Protein AF-A0A2H9TDB2-F1 (afdb_monomer_lite)

Secondary structure (DSSP, 8-state):
--SHHHHHHHHHHHHHHHHHHHHHHHHHHTT--THHHHHHHHHHHHHHHHHTSPP-SSPPEEEEEEETTEEEEEEEPSSTT-EEEEE-TTS-EEEEEEESTTSBTTSS-TT----SPEEEEE----

Structure (mmCIF, N/CA/C/O backbone):
data_AF-A0A2H9TDB2-F1
#
_entry.id   AF-A0A2H9TDB2-F1
#
loop_
_atom_site.group_PDB
_atom_site.id
_atom_site.type_symbol
_atom_site.label_atom_id
_atom_site.label_alt_id
_atom_site.label_comp_id
_atom_site.label_asym_id
_atom_site.label_entity_id
_atom_site.label_seq_id
_atom_site.pdbx_PDB_ins_code
_atom_site.Cartn_x
_atom_site.Cartn_y
_atom_site.Cartn_z
_atom_site.occupancy
_atom_site.B_iso_or_equiv
_atom_site.auth_seq_id
_atom_site.auth_comp_id
_atom_site.auth_asym_id
_atom_site.auth_atom_id
_atom_site.pdbx_PDB_model_num
ATOM 1 N N . MET A 1 1 ? -32.493 33.888 60.222 1.00 53.81 1 MET A N 1
ATOM 2 C CA . MET A 1 1 ? -32.529 32.512 59.677 1.00 53.81 1 MET A CA 1
ATOM 3 C C . MET A 1 1 ? -32.778 32.528 58.154 1.00 53.81 1 MET A C 1
ATOM 5 O O . MET A 1 1 ? -33.797 32.045 57.690 1.00 53.81 1 MET A O 1
ATOM 9 N N . LYS A 1 2 ? -31.897 33.168 57.358 1.00 55.50 2 LYS A N 1
ATOM 10 C CA . LYS A 1 2 ? -32.077 33.338 55.888 1.00 55.50 2 LYS A CA 1
ATOM 11 C C . LYS A 1 2 ? -30.764 33.264 55.081 1.00 55.50 2 LYS A C 1
ATOM 13 O O . LYS A 1 2 ? -30.766 33.418 53.866 1.00 55.50 2 LYS A O 1
ATOM 18 N N . THR A 1 3 ? -29.639 33.062 55.761 1.00 54.97 3 THR A N 1
ATOM 19 C CA . THR A 1 3 ? -28.280 33.042 55.196 1.00 54.97 3 THR A CA 1
ATOM 20 C C . THR A 1 3 ? -27.871 31.653 54.706 1.00 54.97 3 THR A C 1
ATOM 22 O O . THR A 1 3 ? -27.162 31.536 53.712 1.00 54.97 3 THR A O 1
ATOM 25 N N . GLU A 1 4 ? -28.389 30.598 55.331 1.00 56.12 4 GLU A N 1
ATOM 26 C CA . GLU A 1 4 ? -28.010 29.206 55.059 1.00 56.12 4 GLU A CA 1
ATOM 27 C C . GLU A 1 4 ? -28.479 28.712 53.675 1.00 56.12 4 GLU A C 1
ATOM 29 O O . GLU A 1 4 ? -27.741 28.062 52.939 1.00 56.12 4 GLU A O 1
ATOM 34 N N . THR A 1 5 ? -29.666 29.133 53.231 1.00 58.06 5 THR A N 1
ATOM 35 C CA . THR A 1 5 ? -30.232 28.756 51.923 1.00 58.06 5 THR A CA 1
ATOM 36 C C . THR A 1 5 ? -29.551 29.434 50.731 1.00 58.06 5 THR A C 1
ATOM 38 O O . THR A 1 5 ? -29.571 28.890 49.626 1.00 58.06 5 THR A O 1
ATOM 41 N N . LYS A 1 6 ? -28.936 30.611 50.920 1.00 60.41 6 LYS A N 1
ATOM 42 C CA . LYS A 1 6 ? -28.230 31.330 49.844 1.00 60.41 6 LYS A CA 1
ATOM 43 C C . LYS A 1 6 ? -26.873 30.687 49.542 1.00 60.41 6 LYS A C 1
ATOM 45 O O . LYS A 1 6 ? -26.512 30.573 48.372 1.00 60.41 6 LYS A O 1
ATOM 50 N N . ASN A 1 7 ? -26.182 30.200 50.574 1.00 66.94 7 ASN A N 1
ATOM 51 C CA . ASN A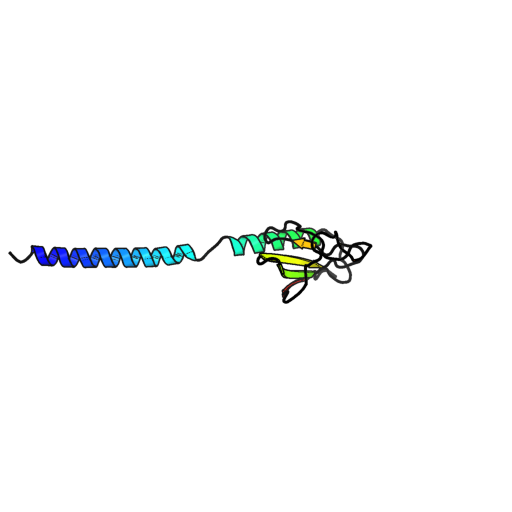 1 7 ? -24.898 29.516 50.427 1.00 66.94 7 ASN A CA 1
ATOM 52 C C . ASN A 1 7 ? -25.045 28.182 49.686 1.00 66.94 7 ASN A C 1
ATOM 54 O O . ASN A 1 7 ? -24.269 27.921 48.774 1.00 66.94 7 ASN A O 1
ATOM 58 N N . ASN A 1 8 ? -26.094 27.401 49.961 1.00 68.75 8 ASN A N 1
ATOM 59 C CA . ASN A 1 8 ? -26.315 26.127 49.261 1.00 68.75 8 ASN A CA 1
ATOM 60 C C . ASN A 1 8 ? -26.619 26.310 47.767 1.00 68.75 8 ASN A C 1
ATOM 62 O O . ASN A 1 8 ? -26.157 25.522 46.946 1.00 68.75 8 ASN A O 1
ATOM 66 N N . LYS A 1 9 ? -27.339 27.377 47.389 1.00 76.25 9 LYS A N 1
ATOM 67 C CA . LYS A 1 9 ? -27.565 27.702 45.971 1.00 76.25 9 LYS A CA 1
ATOM 68 C C . LYS A 1 9 ? -26.280 28.151 45.278 1.00 76.25 9 LYS A C 1
ATOM 70 O O . LYS A 1 9 ? -26.035 27.738 44.152 1.00 76.25 9 LYS A O 1
ATOM 75 N N . LEU A 1 10 ? -25.457 28.964 45.941 1.00 80.88 10 LEU A N 1
ATOM 76 C CA . LEU A 1 10 ? -24.178 29.415 45.389 1.00 80.88 10 LEU A CA 1
ATOM 77 C C . LEU A 1 10 ? -23.204 28.242 45.194 1.00 80.88 10 LEU A C 1
ATOM 79 O O . LEU A 1 10 ? -22.601 28.124 44.133 1.00 80.88 10 LEU A O 1
ATOM 83 N N . ILE A 1 11 ? -23.121 27.338 46.173 1.00 80.06 11 ILE A N 1
ATOM 84 C CA . ILE A 1 11 ? -22.309 26.116 46.096 1.00 80.06 11 ILE A CA 1
ATOM 85 C C . ILE A 1 11 ? -22.797 25.212 44.956 1.00 80.06 11 ILE A C 1
ATOM 87 O O . ILE A 1 11 ? -21.983 24.724 44.178 1.00 80.06 11 ILE A O 1
ATOM 91 N N . PHE A 1 12 ? -24.113 25.045 44.795 1.00 82.00 12 PHE A N 1
ATOM 92 C CA . PHE A 1 12 ? -24.692 24.244 43.713 1.00 82.00 12 PHE A CA 1
ATOM 93 C C . PHE A 1 12 ? -24.300 24.763 42.320 1.00 82.00 12 PHE A C 1
ATOM 95 O O . PHE A 1 12 ? -23.879 23.985 41.465 1.00 82.00 12 PHE A O 1
ATOM 102 N N . TRP A 1 13 ? -24.356 26.081 42.104 1.00 85.56 13 TRP A N 1
ATOM 103 C CA . TRP A 1 13 ? -23.934 26.687 40.838 1.00 85.56 13 TRP A CA 1
ATOM 104 C C . TRP A 1 13 ? -22.420 26.613 40.611 1.00 85.56 13 TRP A C 1
ATOM 106 O O . TRP A 1 13 ? -22.002 26.382 39.480 1.00 85.56 13 TRP A O 1
ATOM 116 N N . ILE A 1 14 ? -21.600 26.737 41.661 1.00 87.06 14 ILE A N 1
ATOM 117 C CA . ILE A 1 14 ? -20.140 26.563 41.569 1.00 87.06 14 ILE A CA 1
ATOM 118 C C . ILE A 1 14 ? -19.788 25.124 41.166 1.00 87.06 14 ILE A C 1
ATOM 120 O O . ILE A 1 14 ? -18.959 24.928 40.283 1.00 87.06 14 ILE A O 1
ATOM 124 N N . VAL A 1 15 ? -20.447 24.117 41.749 1.00 88.00 15 VAL A N 1
ATOM 125 C CA . VAL A 1 15 ? -20.222 22.702 41.401 1.00 88.00 15 VAL A CA 1
ATOM 126 C C . VAL A 1 15 ? -20.632 22.417 39.956 1.00 88.00 15 VAL A C 1
ATOM 128 O O . VAL A 1 15 ? -19.872 21.783 39.229 1.00 88.00 15 VAL A O 1
ATOM 131 N N . ILE A 1 16 ? -21.783 22.927 39.504 1.00 88.44 16 ILE A N 1
ATOM 132 C CA . ILE A 1 16 ? -22.217 22.791 38.104 1.00 88.44 16 ILE A CA 1
ATOM 133 C C . ILE A 1 16 ? -21.220 23.457 37.151 1.00 88.44 16 ILE A C 1
ATOM 135 O O . ILE A 1 16 ? -20.857 22.863 36.139 1.00 88.44 16 ILE A O 1
ATOM 139 N N . LEU A 1 17 ? -20.737 24.659 37.477 1.00 90.38 17 LEU A N 1
ATOM 140 C CA . LEU A 1 17 ? -19.772 25.376 36.645 1.00 90.38 17 LEU A CA 1
ATOM 141 C C . LEU A 1 17 ? -18.425 24.639 36.583 1.00 90.38 17 LEU A C 1
ATOM 143 O O . LEU A 1 17 ? -17.852 24.513 35.504 1.00 90.38 17 LEU A O 1
ATOM 147 N N . CYS A 1 18 ? -17.961 24.070 37.700 1.00 89.06 18 CYS A N 1
ATOM 148 C CA . CYS A 1 18 ? -16.777 23.211 37.725 1.00 89.06 18 CYS A CA 1
ATOM 149 C C . CYS A 1 18 ? -16.967 21.936 36.894 1.00 89.06 18 CYS A C 1
ATOM 151 O O . CYS A 1 18 ? -16.064 21.569 36.150 1.00 89.06 18 CYS A O 1
ATOM 153 N N . LEU A 1 19 ? -18.128 21.277 36.961 1.00 88.31 19 LEU A N 1
ATOM 154 C CA . LEU A 1 19 ? -18.415 20.091 36.147 1.00 88.31 19 LEU A CA 1
ATOM 155 C C . LEU A 1 19 ? -18.449 20.424 34.649 1.00 88.31 19 LEU A C 1
ATOM 157 O O . LEU A 1 19 ? -17.877 19.687 33.852 1.00 88.31 19 LEU A O 1
ATOM 161 N N . ILE A 1 20 ? -19.043 21.556 34.263 1.00 88.12 20 ILE A N 1
ATOM 162 C CA . ILE A 1 20 ? -19.056 22.023 32.868 1.00 88.12 20 ILE A CA 1
ATOM 163 C C . ILE A 1 20 ? -17.636 22.340 32.384 1.00 88.12 20 ILE A C 1
ATOM 165 O O . ILE A 1 20 ? -17.274 21.950 31.275 1.00 88.12 20 ILE A O 1
ATOM 169 N N . LEU A 1 21 ? -16.811 22.992 33.211 1.00 86.06 21 LEU A N 1
ATOM 170 C CA . LEU A 1 21 ? -15.407 23.258 32.885 1.00 86.06 21 LEU A CA 1
ATOM 171 C C . LEU A 1 21 ? -14.604 21.958 32.750 1.00 86.06 21 LEU A C 1
ATOM 173 O O . LEU A 1 21 ? -13.852 21.813 31.791 1.00 86.06 21 LEU A O 1
ATOM 177 N N . LEU A 1 22 ? -14.807 20.980 33.637 1.00 84.69 22 LEU A N 1
ATOM 178 C CA . LEU A 1 22 ? -14.160 19.669 33.537 1.00 84.69 22 LEU A CA 1
ATOM 179 C C . LEU A 1 22 ? -14.557 18.929 32.252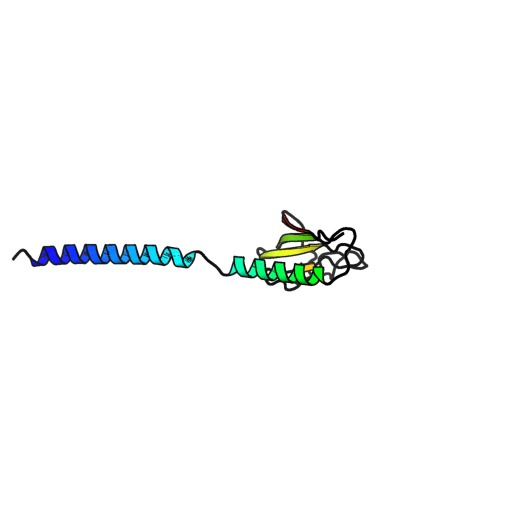 1.00 84.69 22 LEU A C 1
ATOM 181 O O . LEU A 1 22 ? -13.691 18.361 31.594 1.00 84.69 22 LEU A O 1
ATOM 185 N N . ILE A 1 23 ? -15.828 18.989 31.845 1.00 80.94 23 ILE A N 1
ATOM 186 C CA . ILE A 1 23 ? -16.312 18.381 30.594 1.00 80.94 23 ILE A CA 1
ATOM 187 C C . ILE A 1 23 ? -15.722 19.094 29.365 1.00 80.94 23 ILE A C 1
ATOM 189 O O . ILE A 1 23 ? -15.299 18.427 28.420 1.00 80.94 23 ILE A O 1
ATOM 193 N N . PHE A 1 24 ? -15.622 20.428 29.385 1.00 76.12 24 PHE A N 1
ATOM 194 C CA . PHE A 1 24 ? -14.975 21.202 28.316 1.00 76.12 24 PHE A CA 1
ATOM 195 C C . PHE A 1 24 ? -13.487 20.865 28.170 1.00 76.12 24 PHE A C 1
ATOM 197 O O . PHE A 1 24 ? -12.992 20.725 27.054 1.00 76.12 24 PHE A O 1
ATOM 204 N N . PHE A 1 25 ? -12.779 20.687 29.287 1.00 66.00 25 PHE A N 1
ATOM 205 C CA . PHE A 1 25 ? -11.384 20.250 29.272 1.00 66.00 25 PHE A CA 1
ATOM 206 C C . PHE A 1 25 ? -11.231 18.806 28.777 1.00 66.00 25 PHE A C 1
ATOM 208 O O . PHE A 1 25 ? -10.289 18.507 28.043 1.00 66.00 25 PHE A O 1
ATOM 215 N N . PHE A 1 26 ? -12.166 17.917 29.119 1.00 62.75 26 PHE A N 1
ATOM 216 C CA . PHE A 1 26 ? -12.124 16.516 28.696 1.00 62.75 26 PHE A CA 1
ATOM 217 C C . PHE A 1 26 ? -12.326 16.344 27.183 1.00 62.75 26 PHE A C 1
ATOM 219 O O . PHE A 1 26 ? -11.749 15.445 26.572 1.00 62.75 26 PHE A O 1
ATOM 226 N N . TRP A 1 27 ? -13.088 17.239 26.549 1.00 63.31 27 TRP A N 1
ATOM 227 C CA . TRP A 1 27 ? -13.339 17.200 25.106 1.00 63.31 27 TRP A CA 1
ATOM 228 C C . TRP A 1 27 ? -12.083 17.450 24.258 1.00 63.31 27 TRP A C 1
ATOM 230 O O . TRP A 1 27 ? -11.957 16.899 23.164 1.00 63.31 27 TRP A O 1
ATOM 240 N N . SER A 1 28 ? -11.116 18.210 24.780 1.00 62.19 28 SER A N 1
ATOM 241 C CA . SER A 1 28 ? -9.833 18.456 24.109 1.00 62.19 28 SER A CA 1
ATOM 242 C C . SER A 1 28 ? -8.901 17.241 24.124 1.00 62.19 28 SER A C 1
ATOM 244 O O . SER A 1 28 ? -8.103 17.076 23.204 1.00 62.19 28 SER A O 1
ATOM 246 N N . TYR A 1 29 ? -9.017 16.359 25.122 1.00 61.06 29 TYR A N 1
ATOM 247 C CA . TYR A 1 29 ? -8.180 15.158 25.222 1.00 61.06 29 TYR A CA 1
ATOM 248 C C . TYR A 1 29 ? -8.612 14.035 24.275 1.00 61.06 29 TYR A C 1
ATOM 250 O O . TYR A 1 29 ? -7.795 13.192 23.916 1.00 61.06 29 TYR A O 1
ATOM 258 N N . PHE A 1 30 ? -9.866 14.029 23.820 1.00 58.50 30 PHE A N 1
ATOM 259 C CA . PHE A 1 30 ? -10.386 12.953 22.972 1.00 58.50 30 PHE A CA 1
ATOM 260 C C . PHE A 1 30 ? -10.048 13.110 21.478 1.00 58.50 30 PHE A C 1
ATOM 262 O O . PHE A 1 30 ? -10.471 12.292 20.666 1.00 58.50 30 PHE A O 1
ATOM 269 N N . LYS A 1 31 ? -9.316 14.163 21.080 1.00 57.09 31 LYS A N 1
ATOM 270 C CA . LYS A 1 31 ? -9.165 14.536 19.662 1.00 57.09 31 LYS A CA 1
ATOM 271 C C . LYS A 1 31 ? -7.884 14.106 18.948 1.00 57.09 31 LYS A C 1
ATOM 273 O O . LYS A 1 31 ? -7.750 14.443 17.777 1.00 57.09 31 LYS A O 1
ATOM 278 N N . LYS A 1 32 ? -6.986 13.324 19.553 1.00 54.53 32 LYS A N 1
ATOM 279 C CA . LYS A 1 32 ? -5.873 12.747 18.779 1.00 54.53 32 LYS A CA 1
ATOM 280 C C . LYS A 1 32 ? -5.663 11.273 19.096 1.00 54.53 32 LYS A C 1
ATOM 282 O O . LYS A 1 32 ? -4.989 10.916 20.056 1.00 54.53 32 LYS A O 1
ATOM 287 N N . ALA A 1 33 ? -6.298 10.424 18.291 1.00 59.19 33 ALA A N 1
ATOM 288 C CA . ALA A 1 33 ? -6.025 8.997 18.286 1.00 59.19 33 ALA A CA 1
ATOM 289 C C . ALA A 1 33 ? -4.665 8.734 17.596 1.00 59.19 33 ALA A C 1
ATOM 291 O O . ALA A 1 33 ? -4.345 9.429 16.632 1.00 59.19 33 ALA A O 1
ATOM 292 N N . PRO A 1 34 ? -3.893 7.721 18.028 1.00 65.56 34 PRO A N 1
ATOM 293 C CA . PRO A 1 34 ? -2.579 7.371 17.461 1.00 65.56 34 PRO A CA 1
ATOM 294 C C . PRO A 1 34 ? -2.565 7.013 15.963 1.00 65.56 34 PRO A C 1
ATOM 296 O O . PRO A 1 34 ? -1.498 6.883 15.373 1.00 65.56 34 PRO A O 1
ATOM 299 N N . GLN A 1 35 ? -3.733 6.823 15.349 1.00 64.69 35 GLN A N 1
ATOM 300 C CA . GLN A 1 35 ? -3.882 6.254 14.011 1.00 64.69 35 GLN A CA 1
ATOM 301 C C . GLN A 1 35 ? -3.238 7.105 12.902 1.00 64.69 35 GLN A C 1
ATOM 303 O O . GLN A 1 35 ? -2.592 6.564 12.010 1.00 64.69 35 GLN A O 1
ATOM 308 N N . GLU A 1 36 ? -3.359 8.435 12.967 1.00 74.62 36 GLU A N 1
ATOM 309 C CA . GLU A 1 36 ? -2.792 9.321 11.938 1.00 74.62 36 GLU A CA 1
ATOM 310 C C . GLU A 1 36 ? -1.256 9.289 11.948 1.00 74.62 36 GLU A C 1
ATOM 312 O O . GLU A 1 36 ? -0.632 9.104 10.902 1.00 74.62 36 GLU A O 1
ATOM 317 N N . ASP A 1 37 ? -0.646 9.380 13.133 1.00 78.75 37 ASP A N 1
ATOM 318 C CA . ASP A 1 37 ? 0.810 9.400 13.278 1.00 78.75 37 ASP A CA 1
ATOM 319 C C . ASP A 1 37 ? 1.436 8.036 12.886 1.00 78.75 37 ASP A C 1
ATOM 321 O O . ASP A 1 37 ? 2.494 8.007 12.255 1.00 78.75 37 ASP A O 1
ATOM 325 N N . ILE A 1 38 ? 0.760 6.913 13.180 1.00 76.50 38 ILE A N 1
ATOM 326 C CA . ILE A 1 38 ? 1.197 5.560 12.779 1.00 76.50 38 ILE A CA 1
ATOM 327 C C . ILE A 1 38 ? 1.118 5.383 11.261 1.00 76.50 38 ILE A C 1
ATOM 329 O O . ILE A 1 38 ? 2.097 4.959 10.653 1.00 76.50 38 ILE A O 1
ATOM 333 N N . SER A 1 39 ? -0.009 5.759 10.647 1.00 82.50 39 SER A N 1
ATOM 334 C CA . SER A 1 39 ? -0.209 5.620 9.197 1.00 82.50 39 SER A CA 1
ATOM 335 C C . SER A 1 39 ? 0.859 6.370 8.394 1.00 82.50 39 SER A C 1
ATOM 337 O O . SER A 1 39 ? 1.397 5.857 7.412 1.00 82.50 39 SER A O 1
ATOM 339 N N . LYS A 1 40 ? 1.245 7.563 8.865 1.00 89.69 40 LYS A N 1
ATOM 340 C CA . LYS A 1 40 ? 2.337 8.332 8.272 1.00 89.69 40 LYS A CA 1
ATOM 341 C C . LYS A 1 40 ? 3.680 7.609 8.412 1.00 89.69 40 LYS A C 1
ATOM 343 O O . LYS A 1 40 ? 4.417 7.530 7.435 1.00 89.69 40 LYS A O 1
ATOM 348 N N . ALA A 1 41 ? 3.990 7.076 9.594 1.00 91.19 41 ALA A N 1
ATOM 349 C CA . ALA A 1 41 ? 5.241 6.358 9.826 1.00 91.19 41 ALA A CA 1
ATOM 350 C C . ALA A 1 41 ? 5.367 5.099 8.948 1.00 91.19 41 ALA A C 1
ATOM 352 O O . ALA A 1 41 ? 6.423 4.879 8.358 1.00 91.19 41 ALA A O 1
ATOM 353 N N . GLY A 1 42 ? 4.289 4.321 8.802 1.00 94.38 42 GLY A N 1
ATOM 354 C CA . GLY A 1 42 ? 4.274 3.139 7.938 1.00 94.38 42 GLY A CA 1
ATOM 355 C C . GLY A 1 42 ? 4.461 3.483 6.458 1.00 94.38 42 GLY A C 1
ATOM 356 O O . GLY A 1 42 ? 5.250 2.842 5.766 1.00 94.38 42 GLY A O 1
ATOM 357 N N . LEU A 1 43 ? 3.798 4.538 5.968 1.00 96.69 43 LEU A N 1
ATOM 358 C CA . LEU A 1 43 ? 4.006 5.027 4.601 1.00 96.69 43 LEU A CA 1
ATOM 359 C C . LEU A 1 43 ? 5.458 5.471 4.368 1.00 96.69 43 LEU A C 1
ATOM 361 O O . LEU A 1 43 ? 6.056 5.107 3.354 1.00 96.69 43 LEU A O 1
ATOM 365 N N . ASP A 1 44 ? 6.027 6.224 5.313 1.00 96.88 44 ASP A N 1
ATOM 366 C CA . ASP A 1 44 ? 7.409 6.703 5.241 1.00 96.88 44 ASP A CA 1
ATOM 367 C C . ASP A 1 44 ? 8.409 5.525 5.178 1.00 96.88 44 ASP A C 1
ATOM 369 O O . ASP A 1 44 ? 9.387 5.594 4.431 1.00 96.88 44 ASP A O 1
ATOM 373 N N . GLU A 1 45 ? 8.154 4.415 5.885 1.00 96.69 45 GLU A N 1
ATOM 374 C CA . GLU A 1 45 ? 8.980 3.198 5.816 1.00 96.69 45 GLU A CA 1
ATOM 375 C C . GLU A 1 45 ? 8.941 2.538 4.428 1.00 96.69 45 GLU A C 1
ATOM 377 O O . GLU A 1 45 ? 9.990 2.185 3.875 1.00 96.69 45 GLU A O 1
ATOM 382 N N . ILE A 1 46 ? 7.750 2.407 3.831 1.00 97.44 46 ILE A N 1
ATOM 383 C CA . ILE A 1 46 ? 7.585 1.830 2.486 1.00 97.44 46 ILE A CA 1
ATOM 384 C C . ILE A 1 46 ? 8.351 2.676 1.458 1.00 97.44 46 ILE A C 1
ATOM 386 O O . ILE A 1 46 ? 9.084 2.130 0.628 1.00 97.44 46 ILE A O 1
ATOM 390 N N . ILE A 1 47 ? 8.230 4.006 1.544 1.00 97.62 47 ILE A N 1
ATOM 391 C CA . ILE A 1 47 ? 8.941 4.952 0.672 1.00 97.62 47 ILE A CA 1
ATOM 392 C C . ILE A 1 47 ? 10.453 4.828 0.867 1.00 97.62 47 ILE A C 1
ATOM 394 O O . ILE A 1 47 ? 11.192 4.695 -0.107 1.00 97.62 47 ILE A O 1
ATOM 398 N N . ALA A 1 48 ? 10.930 4.836 2.115 1.00 96.88 48 ALA A N 1
ATOM 399 C CA . ALA A 1 48 ? 12.354 4.735 2.417 1.00 96.88 48 ALA A CA 1
ATOM 400 C C . ALA A 1 48 ? 12.960 3.456 1.828 1.00 96.88 48 ALA A C 1
ATOM 402 O O . ALA A 1 48 ? 14.035 3.503 1.228 1.00 96.88 48 ALA A O 1
ATOM 403 N N . LYS A 1 49 ? 12.243 2.331 1.929 1.00 95.25 49 LYS A N 1
ATOM 404 C CA . LYS A 1 49 ? 12.646 1.063 1.318 1.00 95.25 49 LYS A CA 1
ATOM 405 C C . LYS A 1 49 ? 12.740 1.167 -0.204 1.00 95.25 49 LYS A C 1
ATOM 407 O O . LYS A 1 49 ? 13.713 0.670 -0.772 1.00 95.25 49 LYS A O 1
ATOM 412 N N . GLU A 1 50 ? 11.780 1.810 -0.867 1.00 94.69 50 GLU A N 1
ATOM 413 C CA . GLU A 1 50 ? 11.810 1.987 -2.325 1.00 94.69 50 GLU A CA 1
ATOM 414 C C . GLU A 1 50 ? 12.973 2.867 -2.786 1.00 94.69 50 GLU A C 1
ATOM 416 O O . GLU A 1 50 ? 13.672 2.534 -3.741 1.00 94.69 50 GLU A O 1
ATOM 421 N N . LEU A 1 51 ? 13.264 3.938 -2.050 1.00 95.38 51 LEU A N 1
ATOM 422 C CA . LEU A 1 51 ? 14.356 4.852 -2.382 1.00 95.38 51 LEU A CA 1
ATOM 423 C C . LEU A 1 51 ? 15.750 4.203 -2.292 1.00 95.38 51 LEU A C 1
ATOM 425 O O . LEU A 1 51 ? 16.700 4.731 -2.872 1.00 95.38 51 LEU A O 1
ATOM 429 N N . THR A 1 52 ? 15.889 3.045 -1.633 1.00 95.38 52 THR A N 1
ATOM 430 C CA . THR A 1 52 ? 17.136 2.253 -1.662 1.00 95.38 52 THR A CA 1
ATOM 431 C C . THR A 1 52 ? 17.339 1.465 -2.957 1.00 95.38 52 THR A C 1
ATOM 433 O O . THR A 1 52 ? 18.458 1.036 -3.245 1.00 95.38 52 THR A O 1
ATOM 436 N N . LYS A 1 53 ? 16.279 1.257 -3.744 1.00 92.12 53 LYS A N 1
ATOM 437 C CA . LYS A 1 53 ? 16.345 0.516 -5.003 1.00 92.12 53 LYS A CA 1
ATOM 438 C C . LYS A 1 53 ? 16.801 1.421 -6.154 1.00 92.12 53 LYS A C 1
ATOM 440 O O . LYS A 1 53 ? 16.635 2.646 -6.082 1.00 92.12 53 LYS A O 1
ATOM 445 N N . PRO A 1 54 ? 17.350 0.829 -7.234 1.00 91.94 54 PRO A N 1
ATOM 446 C CA . PRO A 1 54 ? 17.587 1.547 -8.480 1.00 91.94 54 PRO A CA 1
ATOM 447 C C . PRO A 1 54 ? 16.305 2.195 -9.009 1.00 91.94 54 PRO A C 1
ATOM 449 O O . PRO A 1 54 ? 15.220 1.634 -8.855 1.00 91.94 54 PRO A O 1
ATOM 452 N N . VAL A 1 55 ? 16.449 3.349 -9.662 1.00 92.62 55 VAL A N 1
ATOM 453 C CA . VAL A 1 55 ? 15.340 4.023 -10.349 1.00 92.62 55 VAL A CA 1
ATOM 454 C C . VAL A 1 55 ? 14.751 3.079 -11.399 1.00 92.62 55 VAL A C 1
ATOM 456 O O . VAL A 1 55 ? 15.486 2.383 -12.105 1.00 92.62 55 VAL A O 1
ATOM 459 N N . SER A 1 56 ? 13.425 3.036 -11.476 1.00 90.56 56 SER A N 1
ATOM 460 C CA . SER A 1 56 ? 12.678 2.170 -12.387 1.00 90.56 56 SER A CA 1
ATOM 461 C C . SER A 1 56 ? 11.868 2.988 -13.394 1.00 90.56 56 SER A C 1
ATOM 463 O O . SER A 1 56 ? 11.550 4.153 -13.166 1.00 90.56 56 SER A O 1
ATOM 465 N N . SER A 1 57 ? 11.580 2.381 -14.548 1.00 91.00 57 SER A N 1
ATOM 466 C CA . SER A 1 57 ? 10.706 2.942 -15.578 1.00 91.00 57 SER A CA 1
ATOM 467 C C . SER A 1 57 ? 9.759 1.836 -16.059 1.00 91.00 57 SER A C 1
ATOM 469 O O . SER A 1 57 ? 10.249 0.866 -16.653 1.00 91.00 57 SER A O 1
ATOM 471 N N . PRO A 1 58 ? 8.435 1.933 -15.819 1.00 92.12 58 PRO A N 1
ATOM 472 C CA . PRO A 1 58 ? 7.698 3.032 -15.162 1.00 92.12 58 PRO A CA 1
ATOM 473 C C . PRO A 1 58 ? 8.089 3.310 -13.688 1.00 92.12 58 PRO A C 1
ATOM 475 O O . PRO A 1 58 ? 8.763 2.496 -13.072 1.00 92.12 58 PRO A O 1
ATOM 478 N N . PRO A 1 59 ? 7.704 4.457 -13.099 1.00 95.00 59 PRO A N 1
ATOM 479 C CA . PRO A 1 59 ? 7.980 4.732 -11.688 1.00 95.00 59 PRO A CA 1
ATOM 480 C C . PRO A 1 59 ? 7.154 3.832 -10.757 1.00 95.00 59 PRO A C 1
ATOM 482 O O . PRO A 1 59 ? 6.048 3.401 -11.096 1.00 95.00 59 PRO A O 1
ATOM 485 N N . ALA A 1 60 ? 7.680 3.577 -9.558 1.00 96.25 60 ALA A N 1
ATOM 486 C CA . ALA A 1 60 ? 6.922 2.933 -8.490 1.00 96.25 60 ALA A CA 1
ATOM 487 C C . ALA A 1 60 ? 5.869 3.895 -7.911 1.00 96.25 60 ALA A C 1
ATOM 489 O O . ALA A 1 60 ? 6.103 5.099 -7.800 1.00 96.25 60 ALA A O 1
ATOM 490 N N . LEU A 1 61 ? 4.714 3.358 -7.510 1.00 96.94 61 LEU A N 1
ATOM 491 C CA . LEU A 1 61 ? 3.591 4.128 -6.962 1.00 96.94 61 LEU A CA 1
ATOM 492 C C . LEU A 1 61 ? 3.107 3.503 -5.655 1.00 96.94 61 LEU A C 1
ATOM 494 O O . LEU A 1 61 ? 3.117 2.284 -5.504 1.00 96.94 61 LEU A O 1
ATOM 498 N N . ILE A 1 62 ? 2.590 4.317 -4.739 1.00 98.12 62 ILE A N 1
ATOM 499 C CA . ILE A 1 62 ? 1.881 3.835 -3.551 1.00 98.12 62 ILE A CA 1
ATOM 500 C C . ILE A 1 62 ? 0.488 4.447 -3.536 1.00 98.12 62 ILE A C 1
ATOM 502 O O . ILE A 1 62 ? 0.314 5.667 -3.614 1.00 98.12 62 ILE A O 1
ATOM 506 N N . LYS A 1 63 ? -0.520 3.583 -3.416 1.00 98.12 63 LYS A N 1
ATOM 507 C CA . LYS A 1 63 ? -1.917 3.978 -3.266 1.00 98.12 63 LYS A CA 1
ATOM 508 C C . LYS A 1 63 ? -2.450 3.597 -1.894 1.00 98.12 63 LYS A C 1
ATOM 510 O O . LYS A 1 63 ? -2.207 2.494 -1.423 1.00 98.12 63 LYS A O 1
ATOM 515 N N . LYS A 1 64 ? -3.226 4.478 -1.276 1.00 97.19 64 LYS A N 1
ATOM 516 C CA . LYS A 1 64 ? -4.004 4.183 -0.074 1.00 97.19 64 LYS A CA 1
ATOM 517 C C . LYS A 1 64 ? -5.336 3.563 -0.487 1.00 97.19 64 LYS A C 1
ATOM 519 O O . LYS A 1 64 ? -6.052 4.130 -1.308 1.00 97.19 64 LYS A O 1
ATOM 524 N N . CYS A 1 65 ? -5.660 2.406 0.071 1.00 96.25 65 CYS A N 1
ATOM 525 C CA . CYS A 1 65 ? -6.872 1.647 -0.221 1.00 96.25 65 CYS A CA 1
ATOM 526 C C . CYS A 1 65 ? -7.575 1.241 1.081 1.00 96.25 65 CYS A C 1
ATOM 528 O O . CYS A 1 65 ? -7.009 1.352 2.170 1.00 96.25 65 CYS A O 1
ATOM 530 N N . THR A 1 66 ? -8.789 0.706 0.955 1.00 94.75 66 THR A N 1
ATOM 531 C CA . THR A 1 66 ? -9.463 -0.021 2.035 1.00 94.75 66 THR A CA 1
ATOM 532 C C . THR A 1 66 ? -9.522 -1.500 1.687 1.00 94.75 66 THR A C 1
ATOM 534 O O . THR A 1 66 ? -9.963 -1.862 0.598 1.00 94.75 66 THR A O 1
ATOM 537 N N . TYR A 1 67 ? -9.106 -2.356 2.614 1.00 95.19 67 TYR A N 1
ATOM 538 C CA . TYR A 1 67 ? -9.165 -3.807 2.473 1.00 95.19 67 TYR A CA 1
ATOM 539 C C . TYR A 1 67 ? -9.588 -4.417 3.807 1.00 95.19 67 TYR A C 1
ATOM 541 O O . TYR A 1 67 ? -9.037 -4.072 4.844 1.00 95.19 67 TYR A O 1
ATOM 549 N N . ASN A 1 68 ? -10.621 -5.263 3.799 1.00 92.62 68 ASN A N 1
ATOM 550 C CA . ASN A 1 68 ? -11.210 -5.847 5.014 1.00 92.62 68 ASN A CA 1
ATOM 551 C C . ASN A 1 68 ? -11.605 -4.823 6.099 1.00 92.62 68 ASN A C 1
ATOM 553 O O . ASN A 1 68 ? -11.595 -5.126 7.286 1.00 92.62 68 ASN A O 1
ATOM 557 N N . GLY A 1 69 ? -11.993 -3.611 5.685 1.00 92.06 69 GLY A N 1
ATOM 558 C CA . GLY A 1 69 ? -12.364 -2.520 6.594 1.00 92.06 69 GLY A CA 1
ATOM 559 C C . GLY A 1 69 ? -11.180 -1.740 7.174 1.00 92.06 69 GLY A C 1
ATOM 560 O O . GLY A 1 69 ? -11.401 -0.776 7.901 1.00 92.06 69 GLY A O 1
ATOM 561 N N . GLU A 1 70 ? -9.949 -2.105 6.819 1.00 92.75 70 GLU A N 1
ATOM 562 C CA . GLU A 1 70 ? -8.722 -1.459 7.280 1.00 92.75 70 GLU A CA 1
ATOM 563 C C . GLU A 1 70 ? -8.090 -0.617 6.169 1.00 92.75 70 GLU A C 1
ATOM 565 O O . GLU A 1 70 ? -8.232 -0.908 4.975 1.00 92.75 70 GLU A O 1
ATOM 570 N N . THR A 1 71 ? -7.379 0.443 6.555 1.00 93.81 71 THR A N 1
ATOM 571 C CA . THR A 1 71 ? -6.507 1.169 5.630 1.00 93.81 71 THR A CA 1
ATOM 572 C C . THR A 1 71 ? -5.315 0.288 5.276 1.00 93.81 71 THR A C 1
ATOM 574 O O . THR A 1 71 ? -4.627 -0.220 6.159 1.00 93.81 71 THR A O 1
ATOM 577 N N . VAL A 1 72 ? -5.019 0.172 3.986 1.00 96.50 72 VAL A N 1
ATOM 578 C CA . VAL A 1 72 ? -3.813 -0.502 3.497 1.00 96.50 72 VAL A CA 1
ATOM 579 C C . VAL A 1 72 ? -3.107 0.351 2.453 1.00 96.50 72 VAL A C 1
ATOM 581 O O . VAL A 1 72 ? -3.737 1.139 1.740 1.00 96.50 72 VAL A O 1
ATOM 584 N N . TYR A 1 73 ? -1.798 0.169 2.335 1.00 98.00 73 TYR A N 1
ATOM 585 C CA . TYR A 1 73 ? -0.985 0.768 1.286 1.00 98.00 73 TYR A CA 1
ATOM 586 C C . TYR A 1 73 ? -0.683 -0.271 0.214 1.00 98.00 73 TYR A C 1
ATOM 588 O O . TYR A 1 73 ? -0.020 -1.275 0.462 1.00 98.00 73 TYR A O 1
ATOM 596 N N . TYR A 1 74 ? -1.179 -0.022 -0.991 1.00 98.00 74 TYR A N 1
ATOM 597 C CA . TYR A 1 74 ? -0.918 -0.823 -2.172 1.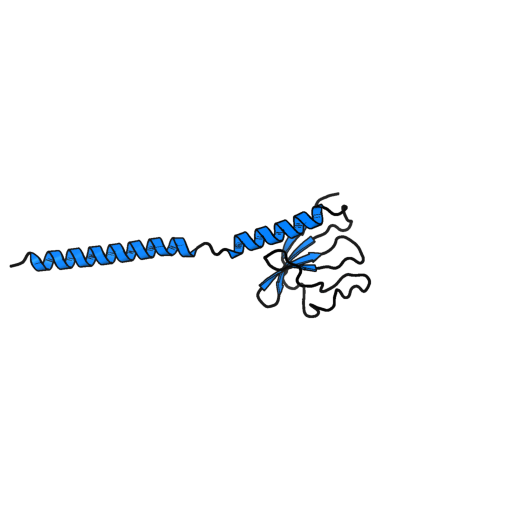00 98.00 74 TYR A CA 1
ATOM 598 C C . TYR A 1 74 ? 0.258 -0.238 -2.949 1.00 98.00 74 TYR A C 1
ATOM 600 O O . TYR A 1 74 ? 0.146 0.809 -3.590 1.00 98.00 74 TYR A O 1
ATOM 608 N N . TYR A 1 75 ? 1.392 -0.923 -2.865 1.00 97.75 75 TYR A N 1
ATOM 609 C CA . TYR A 1 75 ? 2.620 -0.604 -3.578 1.00 97.75 75 TYR A CA 1
ATOM 610 C C . TYR A 1 75 ? 2.597 -1.247 -4.969 1.00 97.75 75 TYR A C 1
ATOM 612 O O . TYR A 1 75 ? 2.496 -2.469 -5.097 1.00 97.75 75 TYR A O 1
ATOM 620 N N . LEU A 1 76 ? 2.714 -0.421 -6.008 1.00 96.19 76 LEU A N 1
ATOM 621 C CA . LEU A 1 76 ? 2.907 -0.839 -7.391 1.00 96.19 76 LEU A CA 1
ATO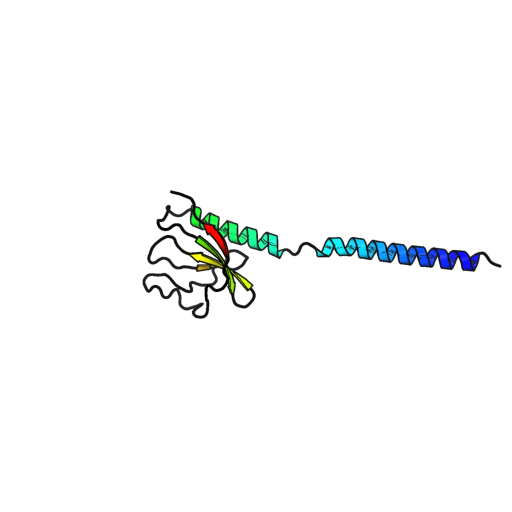M 622 C C . LEU A 1 76 ? 4.386 -0.698 -7.753 1.00 96.19 76 LEU A C 1
ATOM 624 O O . LEU A 1 76 ? 4.934 0.405 -7.728 1.00 96.19 76 LEU A O 1
ATOM 628 N N . ALA A 1 77 ? 5.021 -1.810 -8.108 1.00 94.19 77 ALA A N 1
ATOM 629 C CA . ALA A 1 77 ? 6.413 -1.839 -8.524 1.00 94.19 77 ALA A CA 1
ATOM 630 C C . ALA A 1 77 ? 6.618 -1.196 -9.905 1.00 94.19 77 ALA A C 1
ATOM 632 O O . ALA A 1 77 ? 5.800 -1.368 -10.810 1.00 94.19 77 ALA A O 1
ATOM 633 N N . GLY A 1 78 ? 7.747 -0.503 -10.082 1.00 87.12 78 GLY A N 1
ATOM 634 C CA . GLY A 1 78 ? 8.069 0.221 -11.317 1.00 87.12 78 GLY A CA 1
ATOM 635 C C . GLY A 1 78 ? 8.644 -0.620 -12.471 1.00 87.12 78 GLY A C 1
ATOM 636 O O . GLY A 1 78 ? 8.822 -0.140 -13.579 1.00 87.12 78 GLY A O 1
ATOM 637 N N . CYS A 1 79 ? 8.935 -1.903 -12.284 1.00 81.94 79 CYS A N 1
ATOM 638 C CA . CYS A 1 79 ? 9.140 -2.840 -13.395 1.00 81.94 79 CYS A CA 1
ATOM 639 C C . CYS A 1 79 ? 8.989 -4.263 -12.856 1.00 81.94 79 CYS A C 1
ATOM 641 O O . CYS A 1 79 ? 8.481 -4.526 -11.771 1.00 81.94 79 CYS A O 1
ATOM 643 N N . CYS A 1 80 ? 9.432 -5.191 -13.662 1.00 74.62 80 CYS A N 1
ATOM 644 C CA . CYS A 1 80 ? 8.706 -6.306 -14.187 1.00 74.62 80 CYS A CA 1
ATOM 645 C C . CYS A 1 80 ? 9.067 -7.537 -13.345 1.00 74.62 80 CYS A C 1
ATOM 647 O O . CYS A 1 80 ? 10.128 -7.563 -12.724 1.00 74.62 80 CYS A O 1
ATOM 649 N N . ASP A 1 81 ? 8.173 -8.519 -13.246 1.00 86.56 81 ASP A N 1
ATOM 650 C CA . ASP A 1 81 ? 8.304 -9.688 -12.356 1.00 86.56 81 ASP A CA 1
ATOM 651 C C . ASP A 1 81 ? 8.430 -9.374 -10.852 1.00 86.56 81 ASP A C 1
ATOM 653 O O . ASP A 1 81 ? 8.623 -10.280 -10.039 1.00 86.56 81 ASP A O 1
ATOM 657 N N . GLN A 1 82 ? 8.276 -8.111 -10.449 1.00 93.75 82 GLN A N 1
ATOM 658 C CA . GLN A 1 82 ? 8.172 -7.730 -9.047 1.00 93.75 82 GLN A CA 1
ATOM 659 C C . GLN A 1 82 ? 6.742 -7.894 -8.552 1.00 93.75 82 GLN A C 1
ATOM 661 O O . GLN A 1 82 ? 5.773 -7.772 -9.304 1.00 93.75 82 GLN A O 1
ATOM 666 N N . PHE A 1 83 ? 6.611 -8.195 -7.268 1.00 96.31 83 PHE A N 1
ATOM 667 C CA . PHE A 1 83 ? 5.313 -8.221 -6.621 1.00 96.31 83 PHE A CA 1
ATOM 668 C C . PHE A 1 83 ? 4.798 -6.807 -6.370 1.00 96.31 83 PHE A C 1
ATOM 670 O O . PHE A 1 83 ? 5.555 -5.925 -5.961 1.00 96.31 83 PHE A O 1
ATOM 677 N N . ASN A 1 84 ? 3.494 -6.635 -6.565 1.00 96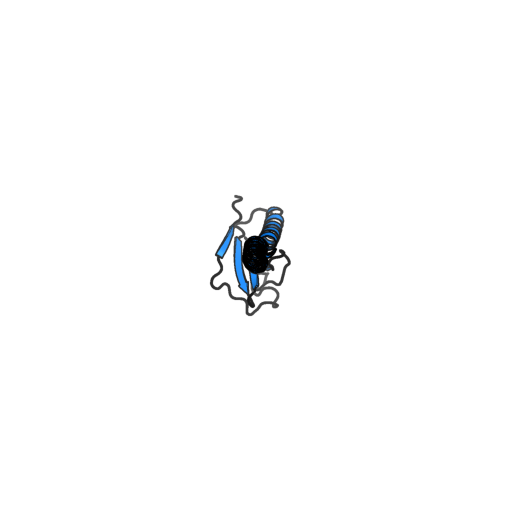.00 84 ASN A N 1
ATOM 678 C CA . ASN A 1 84 ? 2.777 -5.471 -6.074 1.00 96.00 84 ASN A CA 1
ATOM 679 C C . ASN A 1 84 ? 2.232 -5.838 -4.698 1.00 96.00 84 ASN A C 1
ATOM 681 O O . ASN A 1 84 ? 1.435 -6.770 -4.581 1.00 96.00 84 ASN A O 1
ATOM 685 N N . ASP A 1 85 ? 2.725 -5.164 -3.668 1.00 97.69 85 ASP A N 1
ATOM 686 C CA . ASP A 1 85 ? 2.578 -5.575 -2.275 1.00 97.69 85 ASP A CA 1
ATOM 687 C C . ASP A 1 85 ? 1.502 -4.751 -1.567 1.00 97.69 85 ASP A C 1
ATOM 689 O O . ASP A 1 85 ? 1.358 -3.552 -1.803 1.00 97.69 85 ASP A O 1
ATOM 693 N N . LEU A 1 86 ? 0.763 -5.400 -0.670 1.00 97.81 86 LEU A N 1
ATOM 694 C CA . LEU A 1 86 ? -0.083 -4.732 0.310 1.00 97.81 86 LEU A CA 1
ATOM 695 C C . LEU A 1 86 ? 0.650 -4.626 1.635 1.00 97.81 86 LEU A C 1
ATOM 697 O O . LEU A 1 86 ? 1.188 -5.618 2.130 1.00 97.81 86 LEU A O 1
ATOM 701 N N . TYR A 1 87 ? 0.602 -3.438 2.217 1.00 98.06 87 TYR A N 1
ATOM 702 C CA . TYR A 1 87 ? 1.136 -3.131 3.532 1.00 98.06 87 TYR A CA 1
ATOM 703 C C . TYR A 1 87 ? 0.019 -2.624 4.448 1.00 98.06 87 TYR A C 1
ATOM 705 O O . TYR A 1 87 ? -0.902 -1.949 3.982 1.00 98.06 87 TYR A O 1
ATOM 713 N N . ASN A 1 88 ? 0.084 -2.946 5.738 1.00 96.00 88 ASN A N 1
ATOM 714 C CA . ASN A 1 88 ? -0.812 -2.364 6.743 1.00 96.00 88 ASN A CA 1
ATOM 715 C C . ASN A 1 88 ? -0.403 -0.914 7.086 1.00 96.00 88 ASN A C 1
ATOM 717 O O . ASN A 1 88 ? 0.582 -0.389 6.560 1.00 96.00 88 ASN A O 1
ATOM 721 N N . GLU A 1 89 ? -1.150 -0.254 7.979 1.00 94.88 89 GLU A N 1
ATOM 722 C CA . GLU A 1 89 ? -0.838 1.113 8.439 1.00 94.88 89 GLU A CA 1
ATOM 723 C C . GLU A 1 89 ? 0.536 1.223 9.127 1.00 94.88 89 GLU A C 1
ATOM 725 O O . GLU A 1 89 ? 1.078 2.319 9.223 1.00 94.88 89 GLU A O 1
ATOM 730 N N . GLN A 1 90 ? 1.108 0.106 9.587 1.00 94.50 90 GLN A N 1
ATOM 731 C CA . GLN A 1 90 ? 2.417 0.040 10.237 1.00 94.50 90 GLN A CA 1
ATOM 732 C C . GLN A 1 90 ? 3.572 -0.164 9.244 1.00 94.50 90 GLN A C 1
ATOM 734 O O . GLN A 1 90 ? 4.719 -0.189 9.669 1.00 94.50 90 GLN A O 1
ATOM 739 N N . GLY A 1 91 ? 3.300 -0.299 7.940 1.00 95.31 91 GLY A N 1
ATOM 740 C CA . GLY A 1 91 ? 4.334 -0.556 6.929 1.00 95.31 91 GLY A CA 1
ATOM 741 C C . GLY A 1 91 ? 4.745 -2.029 6.816 1.00 95.31 91 GLY A C 1
ATOM 742 O O . GLY A 1 91 ? 5.682 -2.360 6.088 1.00 95.31 91 GLY A O 1
ATOM 743 N N . GLU A 1 92 ? 4.035 -2.945 7.478 1.00 96.56 92 GLU A N 1
ATOM 744 C CA . GLU A 1 92 ? 4.312 -4.379 7.424 1.00 96.56 92 GLU A CA 1
ATOM 745 C C . GLU A 1 92 ? 3.620 -5.017 6.219 1.00 96.56 92 GLU A C 1
ATOM 747 O O . GLU A 1 92 ? 2.443 -4.768 5.943 1.00 96.56 92 GLU A O 1
ATOM 752 N N . LYS A 1 93 ? 4.342 -5.879 5.495 1.00 97.31 93 LYS A N 1
ATOM 753 C CA . LYS A 1 93 ? 3.796 -6.572 4.324 1.00 97.31 93 LYS A CA 1
ATOM 754 C C . LYS A 1 93 ? 2.734 -7.590 4.745 1.00 97.31 93 LYS A C 1
ATOM 756 O O . LYS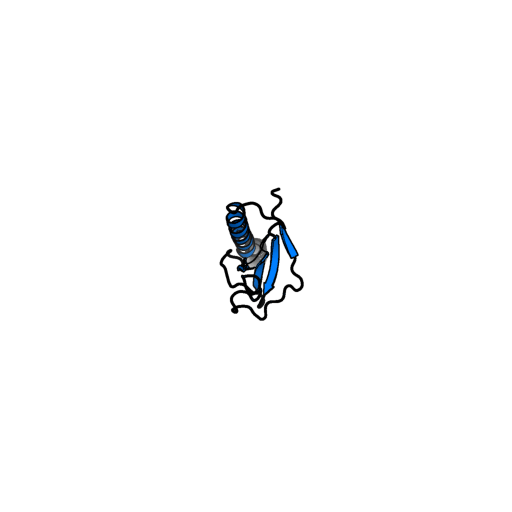 A 1 93 ? 3.034 -8.544 5.458 1.00 97.31 93 LYS A O 1
ATOM 761 N N . ILE A 1 94 ? 1.536 -7.448 4.188 1.00 97.50 94 ILE A N 1
ATOM 762 C CA . ILE A 1 94 ? 0.425 -8.394 4.316 1.00 97.50 94 ILE A CA 1
ATOM 763 C C . ILE A 1 94 ? 0.586 -9.523 3.284 1.00 97.50 94 ILE A C 1
ATOM 765 O O . ILE A 1 94 ? 0.607 -10.706 3.631 1.00 97.50 94 ILE A O 1
ATOM 769 N N . CYS A 1 95 ? 0.704 -9.168 2.001 1.00 97.62 95 CYS A N 1
ATOM 770 C CA . CYS A 1 95 ? 0.669 -10.108 0.872 1.00 97.62 95 CYS A CA 1
ATOM 771 C C . CYS A 1 95 ? 1.004 -9.419 -0.459 1.00 97.62 95 CYS A C 1
ATOM 773 O O . CYS A 1 95 ? 1.254 -8.214 -0.497 1.00 97.62 95 CYS A O 1
ATOM 775 N N . SER A 1 96 ? 0.952 -10.180 -1.553 1.00 97.69 96 SER A N 1
ATOM 776 C CA . SER A 1 96 ? 1.101 -9.686 -2.922 1.00 97.69 96 SER A CA 1
ATOM 777 C C . SER A 1 96 ? -0.107 -10.113 -3.767 1.00 97.69 96 SER A C 1
ATOM 779 O O . SER A 1 96 ? -0.139 -11.259 -4.217 1.00 97.69 96 SER A O 1
ATOM 781 N N . PRO A 1 97 ? -1.118 -9.254 -4.005 1.00 96.38 97 PRO A N 1
ATOM 782 C CA . PRO A 1 97 ? -2.293 -9.619 -4.807 1.00 96.38 97 PRO A CA 1
ATOM 783 C C . PRO A 1 97 ? -1.991 -9.896 -6.288 1.00 96.38 97 PRO A C 1
ATOM 785 O O . PRO A 1 97 ? -2.728 -10.636 -6.935 1.00 96.38 97 PRO A O 1
ATOM 788 N N . ASN A 1 98 ? -0.935 -9.302 -6.852 1.00 94.75 98 ASN A N 1
ATOM 789 C CA . ASN A 1 98 ? -0.514 -9.529 -8.237 1.00 94.75 98 ASN A CA 1
ATOM 790 C C . ASN A 1 98 ? 0.986 -9.216 -8.428 1.00 94.75 98 ASN A C 1
ATOM 792 O O . ASN A 1 98 ? 1.723 -8.989 -7.463 1.00 94.75 98 ASN A O 1
ATOM 796 N N . GLY A 1 99 ? 1.450 -9.263 -9.677 1.00 93.38 99 GLY A N 1
ATOM 797 C CA . GLY A 1 99 ? 2.870 -9.167 -10.010 1.00 93.38 99 GLY A CA 1
ATOM 798 C C . GLY A 1 99 ? 3.586 -10.507 -9.827 1.00 93.38 99 GLY A C 1
ATOM 799 O O . GLY A 1 99 ? 2.954 -11.569 -9.805 1.00 93.38 99 GLY A O 1
ATOM 800 N N . GLY A 1 100 ? 4.910 -10.470 -9.716 1.00 93.12 100 GLY A N 1
ATOM 801 C CA . GLY A 1 100 ? 5.739 -11.672 -9.791 1.00 93.12 100 GLY A CA 1
ATOM 802 C C . GLY A 1 100 ? 5.850 -12.208 -11.222 1.00 93.12 100 GLY A C 1
ATOM 803 O O . GLY A 1 100 ? 5.142 -11.760 -12.121 1.00 93.12 100 GLY A O 1
ATOM 804 N N . ILE A 1 101 ? 6.682 -13.233 -11.417 1.00 93.12 101 ILE A N 1
ATOM 805 C CA . ILE A 1 101 ? 6.924 -13.864 -12.733 1.00 93.12 101 ILE A CA 1
ATOM 806 C C . ILE A 1 101 ? 5.620 -14.338 -13.403 1.00 93.12 101 ILE A C 1
ATOM 808 O O . ILE A 1 101 ? 5.465 -14.291 -14.619 1.00 93.12 101 ILE A O 1
ATOM 812 N N . SER A 1 102 ? 4.657 -14.821 -12.612 1.00 93.12 102 SER A N 1
ATOM 813 C CA . SER A 1 102 ? 3.371 -15.309 -13.128 1.00 93.12 102 SER A CA 1
ATOM 814 C C . SER A 1 102 ? 2.317 -14.211 -13.302 1.00 93.12 102 SER A C 1
ATOM 816 O O . SER A 1 102 ? 1.252 -14.481 -13.857 1.00 93.12 102 SER A O 1
ATOM 818 N N . GLY A 1 103 ? 2.558 -13.015 -12.755 1.00 92.62 103 GLY A N 1
ATOM 819 C CA . GLY A 1 103 ? 1.567 -11.947 -12.618 1.00 92.62 103 GLY A CA 1
ATOM 820 C C . GLY A 1 103 ? 0.483 -12.199 -11.559 1.00 92.62 103 GLY A C 1
ATOM 821 O O . GLY A 1 103 ? -0.335 -11.312 -11.318 1.00 92.62 103 GLY A O 1
ATOM 822 N N . LYS A 1 104 ? 0.453 -13.376 -10.914 1.00 93.81 104 LYS A N 1
ATOM 823 C CA . LYS A 1 104 ? -0.621 -13.799 -9.991 1.00 93.81 104 LYS A CA 1
ATOM 824 C C . LYS A 1 104 ? -0.369 -13.452 -8.525 1.00 93.81 104 LYS A C 1
ATOM 826 O O . LYS A 1 104 ? -1.181 -13.814 -7.676 1.00 93.81 104 LYS A O 1
ATOM 831 N N . GLY A 1 105 ? 0.745 -12.794 -8.217 1.00 94.88 105 GLY A N 1
ATOM 832 C CA . GLY A 1 105 ? 1.089 -12.494 -6.835 1.00 94.88 105 GLY A CA 1
ATOM 833 C C . GLY A 1 105 ? 1.503 -13.735 -6.037 1.00 94.88 105 GLY A C 1
ATOM 834 O O . GLY A 1 105 ? 1.949 -14.736 -6.604 1.00 94.88 105 GLY A O 1
ATOM 835 N N . ASP A 1 106 ? 1.372 -13.662 -4.713 1.00 96.44 106 ASP A N 1
ATOM 836 C CA . ASP A 1 106 ? 1.757 -14.723 -3.770 1.00 96.44 106 ASP A CA 1
ATOM 837 C C . ASP A 1 106 ? 0.598 -15.661 -3.384 1.00 96.44 106 ASP A C 1
ATOM 839 O O . ASP A 1 106 ? 0.788 -16.616 -2.630 1.00 96.44 106 ASP A O 1
ATOM 843 N N . GLY A 1 107 ? -0.603 -15.395 -3.906 1.00 95.31 107 GLY A N 1
ATOM 844 C CA . GLY A 1 107 ? -1.801 -16.199 -3.684 1.00 95.31 107 GLY A CA 1
ATOM 845 C C . GLY A 1 107 ? -2.499 -15.987 -2.338 1.00 95.31 107 GLY A C 1
ATOM 846 O O . GLY A 1 107 ? -3.450 -16.717 -2.069 1.00 95.31 107 GLY A O 1
ATOM 847 N N . LYS A 1 108 ? -2.081 -15.018 -1.508 1.00 96.00 108 LYS A N 1
ATOM 848 C CA . LYS A 1 108 ? -2.668 -14.793 -0.171 1.00 96.00 108 LYS A CA 1
ATOM 849 C C . LYS A 1 108 ? -3.822 -13.788 -0.137 1.00 96.00 108 LYS A C 1
ATOM 851 O O . LYS A 1 108 ? -4.655 -13.877 0.754 1.00 96.00 108 LYS A O 1
ATOM 856 N N . CYS A 1 109 ? -3.876 -12.857 -1.090 1.00 94.62 109 CYS A N 1
ATOM 857 C CA . CYS A 1 109 ? -4.901 -11.805 -1.168 1.00 94.62 109 CYS A CA 1
ATOM 858 C C . CYS A 1 109 ? -5.574 -11.798 -2.541 1.00 94.62 109 CYS A C 1
ATOM 860 O O . CYS A 1 109 ? -5.455 -10.844 -3.308 1.00 94.62 109 CYS A O 1
ATOM 862 N N . GLN A 1 110 ? -6.216 -12.914 -2.883 1.00 90.75 110 GLN A N 1
ATOM 863 C CA . GLN A 1 110 ? -6.835 -13.124 -4.198 1.00 90.75 110 GLN A CA 1
ATOM 864 C C . GLN A 1 110 ? -8.127 -12.318 -4.392 1.00 90.75 110 GLN A C 1
ATOM 866 O O . GLN A 1 110 ? -8.564 -12.101 -5.518 1.00 90.75 110 GLN A O 1
ATOM 871 N N . ASP A 1 111 ? -8.740 -11.898 -3.293 1.00 93.75 111 ASP A N 1
ATOM 872 C CA . ASP A 1 111 ? -9.964 -11.110 -3.210 1.00 93.75 111 ASP A CA 1
ATOM 873 C C . ASP A 1 111 ? -9.708 -9.598 -3.159 1.00 93.75 111 ASP A C 1
ATOM 875 O O . ASP A 1 111 ? -10.652 -8.816 -3.275 1.00 93.75 111 ASP A O 1
ATOM 879 N N . PHE A 1 112 ? -8.450 -9.163 -3.032 1.00 95.81 112 PHE A N 1
ATOM 880 C CA . PHE A 1 112 ? -8.125 -7.743 -3.069 1.00 95.81 112 PHE A CA 1
ATOM 881 C C . PHE A 1 112 ? -8.441 -7.135 -4.439 1.00 95.81 112 PHE A C 1
ATOM 883 O O . PHE A 1 112 ? -8.004 -7.619 -5.486 1.00 95.81 112 PHE A O 1
ATOM 890 N N . GLN A 1 113 ? -9.148 -6.007 -4.422 1.00 92.81 113 GLN A N 1
ATOM 891 C CA . GLN A 1 113 ? -9.468 -5.225 -5.608 1.00 92.81 113 GLN A CA 1
ATOM 892 C C . GLN A 1 113 ? -9.054 -3.771 -5.390 1.00 92.81 113 GLN A C 1
ATOM 894 O O . GLN A 1 113 ? -9.346 -3.177 -4.355 1.00 92.81 113 GLN A O 1
ATOM 899 N N . MET A 1 114 ? -8.411 -3.170 -6.393 1.00 90.94 114 MET A N 1
ATOM 900 C CA . MET A 1 114 ? -7.993 -1.764 -6.359 1.00 90.94 114 MET A CA 1
ATOM 901 C C . MET A 1 114 ? -9.186 -0.829 -6.649 1.00 90.94 114 MET A C 1
ATOM 903 O O . MET A 1 114 ? -9.206 -0.126 -7.659 1.00 90.94 114 MET A O 1
ATOM 907 N N . ILE A 1 115 ? -10.208 -0.854 -5.789 1.00 88.69 115 ILE A N 1
ATOM 908 C CA . ILE A 1 115 ? -11.417 -0.025 -5.898 1.00 88.69 115 ILE A CA 1
ATOM 909 C C . ILE A 1 115 ? -11.289 1.174 -4.957 1.00 88.69 115 ILE A C 1
ATOM 911 O O . ILE A 1 115 ? -10.974 1.009 -3.784 1.00 88.69 115 ILE A O 1
ATOM 915 N N . ASN A 1 116 ? -11.561 2.380 -5.468 1.00 88.06 116 ASN A N 1
ATOM 916 C CA . ASN A 1 116 ? -11.528 3.636 -4.703 1.00 88.06 116 ASN A CA 1
ATOM 917 C C . ASN A 1 116 ? -10.192 3.910 -3.985 1.00 88.06 116 ASN A C 1
ATOM 919 O O . ASN A 1 116 ? -10.171 4.538 -2.931 1.00 88.06 116 ASN A O 1
ATOM 923 N N . CYS A 1 117 ? -9.078 3.446 -4.554 1.00 96.19 117 CYS A N 1
ATOM 924 C CA . CYS A 1 117 ? -7.751 3.736 -4.023 1.00 96.19 117 CYS A CA 1
ATOM 925 C C . CYS A 1 117 ? -7.256 5.126 -4.450 1.00 96.19 117 CYS A C 1
ATOM 927 O O . CYS A 1 117 ? -7.371 5.500 -5.619 1.00 96.19 117 CYS A O 1
ATOM 929 N N . GLU A 1 118 ? -6.622 5.841 -3.528 1.00 97.44 118 GLU A N 1
ATOM 930 C CA . GLU A 1 118 ? -6.049 7.176 -3.724 1.00 97.44 118 GLU A CA 1
ATOM 931 C C . GLU A 1 118 ? -4.530 7.090 -3.918 1.00 97.44 118 GLU A C 1
ATOM 933 O O . GLU A 1 118 ? -3.858 6.376 -3.180 1.00 97.44 118 GLU A O 1
ATOM 938 N N . LEU A 1 119 ? -3.965 7.809 -4.893 1.00 97.44 119 LEU A N 1
ATOM 939 C CA . LEU A 1 119 ? -2.510 7.926 -5.037 1.00 97.44 119 LEU A CA 1
ATOM 940 C C . LEU A 1 119 ? -1.953 8.803 -3.912 1.00 97.44 119 LEU A C 1
ATOM 942 O O . LEU A 1 119 ? -2.343 9.960 -3.799 1.00 97.44 119 LEU A O 1
ATOM 946 N N . VAL A 1 120 ? -1.028 8.264 -3.115 1.00 97.62 120 VAL A N 1
ATOM 947 C CA . VAL A 1 120 ? -0.411 8.994 -1.992 1.00 97.62 120 VAL A CA 1
ATOM 948 C C . VAL A 1 120 ? 1.080 9.247 -2.183 1.00 97.62 120 VAL A C 1
ATOM 950 O O . VAL A 1 120 ? 1.629 10.132 -1.533 1.00 97.62 120 VAL A O 1
ATOM 953 N N . TRP A 1 121 ? 1.737 8.500 -3.073 1.00 97.81 121 TRP A N 1
ATOM 954 C CA . TRP A 1 121 ? 3.140 8.713 -3.413 1.00 97.81 121 TRP A CA 1
ATOM 955 C C . TRP A 1 121 ? 3.490 8.120 -4.785 1.00 97.81 121 TRP A C 1
ATOM 957 O O . TRP A 1 121 ? 2.925 7.106 -5.195 1.00 97.81 121 TRP A O 1
ATOM 967 N N . GLU A 1 122 ? 4.449 8.744 -5.463 1.00 97.38 122 GLU A N 1
ATOM 968 C CA . GLU A 1 122 ? 5.045 8.322 -6.734 1.00 97.38 122 GLU A CA 1
ATOM 969 C C . GLU A 1 122 ? 6.553 8.598 -6.688 1.00 97.38 122 GLU A C 1
ATOM 971 O O . GLU A 1 122 ? 6.976 9.650 -6.195 1.00 97.38 122 GLU A O 1
ATOM 976 N N . ASP A 1 123 ? 7.363 7.664 -7.193 1.00 96.12 123 ASP A N 1
ATOM 977 C CA . ASP A 1 123 ? 8.800 7.882 -7.339 1.00 96.12 123 ASP A CA 1
ATOM 978 C C . ASP A 1 123 ? 9.064 8.909 -8.447 1.00 96.12 123 ASP A C 1
ATOM 980 O O . ASP A 1 123 ? 8.842 8.651 -9.626 1.00 96.12 123 ASP A O 1
ATOM 984 N N . THR A 1 124 ? 9.547 10.087 -8.060 1.00 95.62 124 THR A N 1
ATOM 985 C CA . THR A 1 124 ? 9.834 11.196 -8.984 1.00 95.62 124 THR A CA 1
ATOM 986 C C . THR A 1 124 ? 11.292 11.231 -9.450 1.00 95.62 124 THR A C 1
ATOM 988 O O . THR A 1 124 ? 11.693 12.172 -10.138 1.00 95.62 124 THR A O 1
ATOM 991 N N . ARG A 1 125 ? 12.109 10.232 -9.079 1.00 93.81 125 ARG A N 1
ATOM 992 C CA . ARG A 1 125 ? 13.493 10.108 -9.557 1.00 93.81 125 ARG A CA 1
ATOM 993 C C . ARG A 1 125 ? 13.499 9.760 -11.052 1.00 93.81 125 ARG A C 1
ATOM 995 O O . ARG A 1 125 ? 12.708 8.937 -11.502 1.00 93.81 125 ARG A O 1
ATOM 1002 N N . THR A 1 126 ? 14.414 10.370 -11.806 1.00 78.81 126 THR A N 1
ATOM 1003 C CA . THR A 1 126 ? 14.599 10.173 -13.258 1.00 78.81 126 THR A CA 1
ATOM 1004 C C . THR A 1 126 ? 16.018 9.761 -13.586 1.00 78.81 126 THR A C 1
ATOM 1006 O O . THR A 1 126 ? 16.928 10.367 -12.971 1.00 78.81 126 THR A O 1
#

Foldseek 3Di:
DPPVVVVVVVVVVVVVVVVVVVVVVVVVVVPDDCLVVLLVQLVVVLVVVQVVDPAAPVWKFWWWDADPNFTWIFIDHRDAQDFGFIAHSNNHTDFGCAGHPVRRTPPRPVVDDPPPIGTDDIPPDD

Radius of gyration: 26.22 Å; chains: 1; bounding box: 50×50×75 Å

pLDDT: mean 87.43, std 12.75, range [53.81, 98.12]

Sequence (126 aa):
MKTETKNNKLIFWIVILCLILLIFFFWSYFKKAPQEDISKAGLDEIIAKELTKPVSSPPALIKKCTYNGETVYYYLAGCCDQFNDLYNEQGEKICSPNGGISGKGDGKCQDFQMINCELVWEDTRT